Protein AF-A0A950H9A9-F1 (afdb_monomer)

Radius of gyration: 14.92 Å; Cα contacts (8 Å, |Δi|>4): 77; chains: 1; bounding box: 37×28×43 Å

Solvent-accessible surface area (backbone atoms only — not comparable to full-atom values): 4554 Å² total; per-residue (Å²): 131,82,80,77,79,78,74,76,74,73,43,31,34,33,38,29,70,53,58,70,66,60,53,52,49,52,46,70,72,41,72,84,42,90,42,55,44,83,42,82,40,49,73,70,51,59,75,71,48,90,79,61,77,41,77,47,76,37,89,78,59,55,73,63,52,57,56,53,60,76,72,109

Foldseek 3Di:
DPPDPPPDAAAEEEEEPADPVVLVVVCVVCVVPPSYDYYYDYPVRVVVDPPHRYYHYDPPPPPVVVVSVVVD

Structure (mmCIF, N/CA/C/O backbone):
data_AF-A0A950H9A9-F1
#
_entry.id   AF-A0A950H9A9-F1
#
loop_
_atom_site.group_PDB
_atom_site.id
_atom_site.type_symbol
_atom_site.label_atom_id
_atom_site.label_alt_id
_atom_site.label_comp_id
_atom_site.label_asym_id
_atom_site.label_entity_id
_atom_site.label_seq_id
_atom_site.pdbx_PDB_ins_code
_atom_site.Cartn_x
_atom_site.Cartn_y
_atom_site.Cartn_z
_atom_site.occupancy
_atom_site.B_iso_or_equiv
_atom_site.auth_seq_id
_atom_site.auth_comp_id
_atom_site.auth_asym_id
_atom_site.auth_atom_id
_atom_site.pdbx_PDB_model_num
ATOM 1 N N . MET A 1 1 ? -20.887 2.044 33.026 1.00 51.28 1 MET A N 1
ATOM 2 C CA . MET A 1 1 ? -20.691 2.478 31.624 1.00 51.28 1 MET A CA 1
ATOM 3 C C . MET A 1 1 ? -20.053 1.313 30.879 1.00 51.28 1 MET A C 1
ATOM 5 O O . MET A 1 1 ? -19.056 0.803 31.371 1.00 51.28 1 MET A O 1
ATOM 9 N N . LYS A 1 2 ? -20.646 0.817 29.783 1.00 51.72 2 LYS A N 1
ATOM 10 C CA . LYS A 1 2 ? -19.966 -0.177 28.930 1.00 51.72 2 LYS A CA 1
ATOM 11 C C . LYS A 1 2 ? -18.804 0.536 28.229 1.00 51.72 2 LYS A C 1
ATOM 13 O O . LYS A 1 2 ? -19.036 1.644 27.7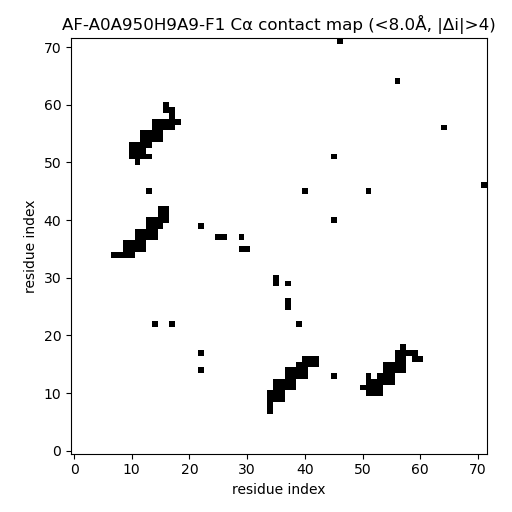44 1.00 51.72 2 LYS A O 1
ATOM 18 N N . PRO A 1 3 ? -17.589 -0.032 28.193 1.00 54.84 3 PRO A N 1
ATOM 19 C CA . PRO A 1 3 ? -16.501 0.576 27.446 1.00 54.84 3 PRO A CA 1
ATOM 20 C C . PRO A 1 3 ? -16.936 0.676 25.983 1.00 54.84 3 PRO A C 1
ATOM 22 O O . PRO A 1 3 ? -17.418 -0.300 25.405 1.00 54.84 3 PRO A O 1
ATOM 25 N N . ALA A 1 4 ? -16.835 1.874 25.409 1.00 64.75 4 ALA A N 1
ATOM 26 C CA . ALA A 1 4 ? -16.973 2.035 23.974 1.00 64.75 4 ALA A CA 1
ATOM 27 C C . ALA A 1 4 ? -15.883 1.174 23.332 1.00 64.75 4 ALA A C 1
ATOM 29 O O . ALA A 1 4 ? -14.704 1.339 23.646 1.00 64.75 4 ALA A O 1
ATOM 30 N N . VAL A 1 5 ? -16.277 0.212 22.498 1.00 64.00 5 VAL A N 1
ATOM 31 C CA . VAL A 1 5 ? -15.322 -0.590 21.734 1.00 64.00 5 VAL A CA 1
ATOM 32 C C . VAL A 1 5 ? -14.588 0.393 20.830 1.00 64.00 5 VAL A C 1
ATOM 34 O O . VAL A 1 5 ? -15.189 0.947 19.909 1.00 64.00 5 VAL A O 1
ATOM 37 N N . ALA A 1 6 ? -13.325 0.680 21.144 1.00 66.81 6 ALA A N 1
ATOM 38 C CA . ALA A 1 6 ? -12.488 1.515 20.302 1.00 66.81 6 ALA A CA 1
ATOM 39 C C . ALA A 1 6 ? -12.397 0.822 18.939 1.00 66.81 6 ALA A C 1
ATOM 41 O O . ALA A 1 6 ? -11.843 -0.272 18.830 1.00 66.81 6 ALA A O 1
ATOM 42 N N . ARG A 1 7 ? -13.021 1.410 17.912 1.00 69.44 7 ARG A N 1
ATOM 43 C CA . ARG A 1 7 ? -12.870 0.917 16.543 1.00 69.44 7 ARG A CA 1
ATOM 44 C C . ARG A 1 7 ? -11.400 1.062 16.175 1.00 69.44 7 ARG A C 1
ATOM 46 O O . ARG A 1 7 ? -10.839 2.146 16.327 1.00 69.44 7 ARG A O 1
ATOM 53 N N . LYS A 1 8 ? -10.791 -0.037 15.733 1.00 75.81 8 LYS A N 1
ATOM 54 C CA . LYS A 1 8 ? -9.423 -0.037 15.216 1.00 75.81 8 LYS A CA 1
ATOM 55 C C . LYS A 1 8 ? -9.376 0.957 14.036 1.00 75.81 8 LYS A C 1
ATOM 57 O O . LYS A 1 8 ? -10.304 0.929 13.222 1.00 75.81 8 LYS A O 1
ATOM 62 N N . PRO A 1 9 ? -8.416 1.896 13.998 1.00 84.25 9 PRO A N 1
ATOM 63 C CA . PRO A 1 9 ? -8.341 2.878 12.922 1.00 84.25 9 PRO A CA 1
ATOM 64 C C . PRO A 1 9 ? -8.086 2.166 11.591 1.00 84.25 9 PRO A C 1
ATOM 66 O O . PRO A 1 9 ? -7.294 1.229 11.540 1.00 84.25 9 PRO A O 1
ATOM 69 N N . LEU A 1 10 ? -8.776 2.609 10.540 1.00 91.31 10 LEU A N 1
ATOM 70 C CA . LEU A 1 10 ? -8.552 2.131 9.178 1.00 91.31 10 LEU A CA 1
ATOM 71 C C . LEU A 1 10 ? -7.192 2.648 8.696 1.00 91.31 10 LEU A C 1
ATOM 73 O O . LEU A 1 10 ? -6.947 3.847 8.805 1.00 91.31 10 LEU A O 1
ATOM 77 N N . ILE A 1 11 ? -6.348 1.765 8.168 1.00 93.56 11 ILE A N 1
ATOM 78 C CA . ILE A 1 11 ? -5.063 2.104 7.554 1.00 93.56 11 ILE A CA 1
ATOM 79 C C . ILE A 1 11 ? -5.208 1.994 6.039 1.00 93.56 11 ILE A C 1
ATOM 81 O O . ILE A 1 11 ? -5.482 0.917 5.505 1.00 93.56 11 ILE A O 1
ATOM 85 N N . ARG A 1 12 ? -5.007 3.111 5.346 1.00 93.00 12 ARG A N 1
ATOM 86 C CA . ARG A 1 12 ? -5.112 3.217 3.890 1.00 93.00 12 ARG A CA 1
ATOM 87 C C . ARG A 1 12 ? -3.735 3.082 3.266 1.00 93.00 12 ARG A C 1
ATOM 89 O O . ARG A 1 12 ? -2.861 3.928 3.460 1.00 93.00 12 ARG A O 1
ATOM 96 N N . ILE A 1 13 ? -3.548 2.002 2.525 1.00 93.19 13 ILE A N 1
ATOM 97 C CA . ILE A 1 13 ? -2.283 1.604 1.924 1.00 93.19 13 ILE A CA 1
ATOM 98 C C . ILE A 1 13 ? -2.381 1.811 0.412 1.00 93.19 13 ILE A C 1
ATOM 100 O O . ILE A 1 13 ? -3.163 1.142 -0.264 1.00 93.19 13 ILE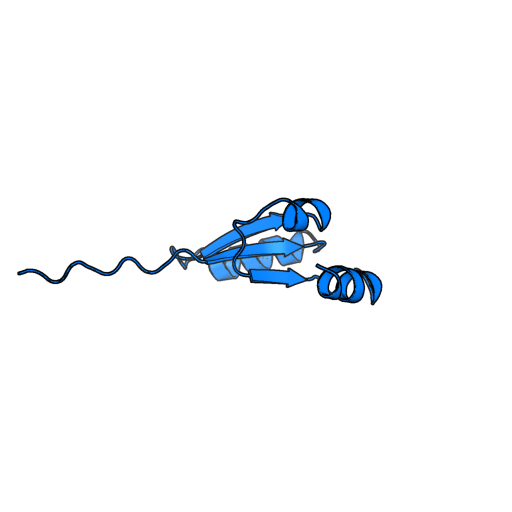 A O 1
ATOM 104 N N . ALA A 1 14 ? -1.559 2.705 -0.129 1.00 92.06 14 ALA A N 1
ATOM 105 C CA . ALA A 1 14 ? -1.425 2.900 -1.567 1.00 92.06 14 ALA A CA 1
ATOM 106 C C . ALA A 1 14 ? -0.228 2.109 -2.102 1.00 92.06 14 ALA A C 1
ATOM 108 O O . ALA A 1 14 ? 0.887 2.220 -1.592 1.00 92.06 14 A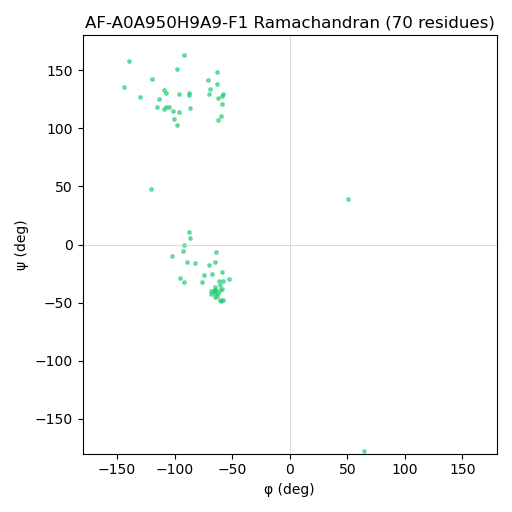LA A O 1
ATOM 109 N N . VAL A 1 15 ? -0.437 1.322 -3.152 1.00 90.94 15 VAL A N 1
ATOM 110 C CA . VAL A 1 15 ? 0.630 0.621 -3.872 1.00 90.94 15 VAL A CA 1
ATOM 111 C C . VAL A 1 15 ? 0.922 1.390 -5.149 1.00 90.94 15 VAL A C 1
ATOM 113 O O . VAL A 1 15 ? 0.072 1.460 -6.037 1.00 90.94 15 VAL A O 1
ATOM 116 N N . VAL A 1 16 ? 2.127 1.949 -5.242 1.00 87.06 1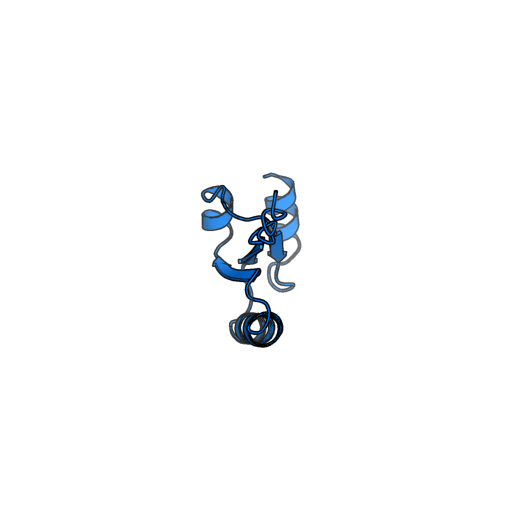6 VAL A N 1
ATOM 117 C CA . VAL A 1 16 ? 2.502 2.878 -6.313 1.00 87.06 16 VAL A CA 1
ATOM 118 C C . VAL A 1 16 ? 3.451 2.221 -7.298 1.00 87.06 16 VAL A C 1
ATOM 120 O O . VAL A 1 16 ? 4.453 1.612 -6.910 1.00 87.06 16 VAL A O 1
ATOM 123 N N . GLU A 1 17 ? 3.115 2.350 -8.585 1.00 74.38 17 GLU A N 1
ATOM 124 C CA . GLU A 1 17 ? 3.952 1.919 -9.717 1.00 74.38 17 GLU A CA 1
ATOM 125 C C . GLU A 1 17 ? 4.460 0.473 -9.585 1.00 74.38 17 GLU A C 1
ATOM 127 O O . GLU A 1 17 ? 5.601 0.119 -9.902 1.00 74.38 17 GLU A O 1
ATOM 132 N N . SER A 1 18 ? 3.590 -0.394 -9.077 1.00 70.69 18 SER A N 1
ATOM 133 C CA . SER A 1 18 ? 3.885 -1.806 -8.911 1.00 70.69 18 SER A CA 1
ATOM 134 C C . SER A 1 18 ? 3.320 -2.628 -10.063 1.00 70.69 18 SER A C 1
ATOM 136 O O . SER A 1 18 ? 2.289 -2.297 -10.643 1.00 70.69 18 SER A O 1
ATOM 138 N N . ASP A 1 19 ? 3.975 -3.748 -10.376 1.00 83.00 19 ASP A N 1
ATOM 139 C CA . ASP A 1 19 ? 3.392 -4.717 -11.295 1.00 83.00 19 ASP A CA 1
ATOM 140 C C . ASP A 1 19 ? 2.082 -5.304 -10.716 1.00 83.00 19 ASP A C 1
ATOM 142 O O . ASP A 1 19 ? 1.963 -5.445 -9.489 1.00 83.00 19 ASP A O 1
ATOM 146 N N . PRO A 1 20 ? 1.104 -5.667 -11.572 1.00 85.00 20 PRO A N 1
ATOM 147 C CA . PRO A 1 20 ? -0.205 -6.152 -11.128 1.00 85.00 20 PRO A CA 1
ATOM 148 C C . PRO A 1 20 ? -0.145 -7.390 -10.227 1.00 85.00 20 PRO A C 1
ATOM 150 O O . PRO A 1 20 ? -0.982 -7.547 -9.341 1.00 85.00 20 PRO A O 1
ATOM 153 N N . LEU A 1 21 ? 0.850 -8.265 -10.418 1.00 90.75 21 LEU A N 1
ATOM 154 C CA . LEU A 1 21 ? 0.996 -9.482 -9.616 1.00 90.75 21 LEU A CA 1
ATOM 155 C C . LEU A 1 21 ? 1.371 -9.160 -8.174 1.00 90.75 21 LEU A C 1
ATOM 157 O O . LEU A 1 21 ? 0.830 -9.766 -7.251 1.00 90.75 21 LEU A O 1
ATOM 161 N N . ARG A 1 22 ? 2.250 -8.179 -7.960 1.00 86.25 22 ARG A N 1
ATOM 162 C CA . ARG A 1 22 ? 2.577 -7.719 -6.611 1.00 86.25 22 ARG A CA 1
ATOM 163 C C . ARG A 1 22 ? 1.374 -7.069 -5.925 1.00 86.25 22 ARG A C 1
ATOM 165 O O . ARG A 1 22 ? 1.168 -7.326 -4.743 1.00 86.25 22 ARG A O 1
ATOM 172 N N . PHE A 1 23 ? 0.556 -6.296 -6.645 1.00 90.62 23 PHE A N 1
ATOM 173 C CA . PHE A 1 23 ? -0.680 -5.744 -6.076 1.00 90.62 23 PHE A CA 1
ATOM 174 C C . PHE A 1 23 ? -1.642 -6.852 -5.630 1.00 90.62 23 PHE A C 1
ATOM 176 O O . PHE A 1 23 ? -2.115 -6.843 -4.497 1.00 90.62 23 PHE A O 1
ATOM 183 N N . VAL A 1 24 ? -1.875 -7.851 -6.48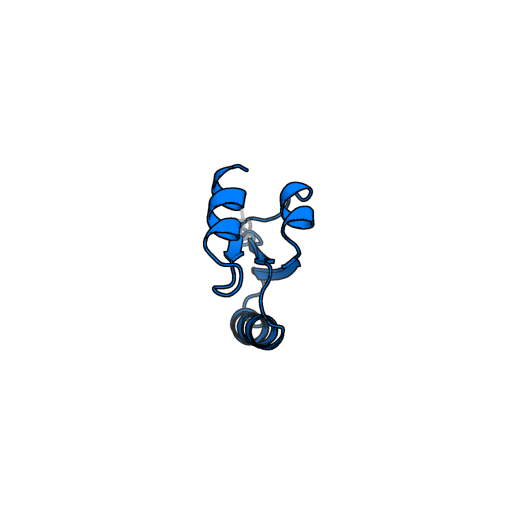8 1.00 92.25 24 VAL A N 1
ATOM 184 C CA . VAL A 1 24 ? -2.697 -9.023 -6.143 1.00 92.25 24 VAL A CA 1
ATOM 185 C C . VAL A 1 24 ? -2.107 -9.788 -4.956 1.00 92.25 24 VAL A C 1
ATOM 187 O O . VAL A 1 24 ? -2.855 -10.211 -4.080 1.00 92.25 24 VAL A O 1
ATOM 190 N N . GLY A 1 25 ? -0.781 -9.919 -4.886 1.00 92.44 25 GLY A N 1
ATOM 191 C CA . GLY A 1 25 ? -0.088 -10.523 -3.749 1.00 92.44 25 GLY A CA 1
ATOM 192 C C . GLY A 1 25 ? -0.348 -9.779 -2.439 1.00 92.44 25 GLY A C 1
ATOM 193 O O . GLY A 1 25 ? -0.735 -10.403 -1.457 1.00 92.44 25 GLY A O 1
ATOM 194 N N . PHE A 1 26 ? -0.208 -8.449 -2.423 1.00 92.44 26 PHE A N 1
ATOM 195 C CA . PHE A 1 26 ? -0.539 -7.644 -1.242 1.00 92.44 26 PHE A CA 1
ATOM 196 C C . PHE A 1 26 ? -2.012 -7.740 -0.874 1.00 92.44 26 PHE A C 1
ATOM 198 O O . PHE A 1 26 ? -2.332 -7.898 0.299 1.00 92.44 26 PHE A O 1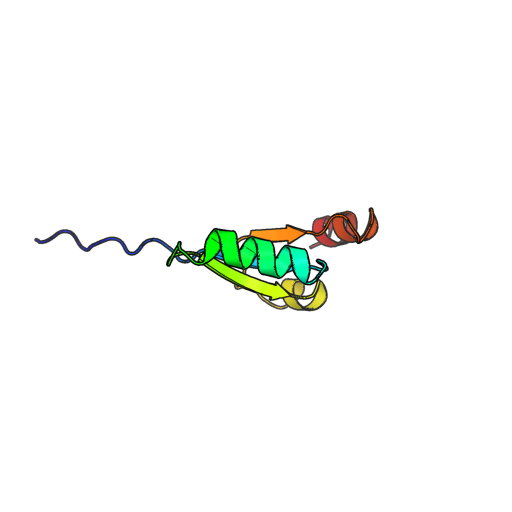
ATOM 205 N N . ARG A 1 27 ? -2.907 -7.716 -1.865 1.00 92.38 27 ARG A N 1
ATOM 206 C CA . ARG A 1 27 ? -4.334 -7.896 -1.613 1.00 92.38 27 ARG A CA 1
ATOM 207 C C . ARG A 1 27 ? -4.593 -9.232 -0.931 1.00 92.38 27 ARG A C 1
ATOM 209 O O . ARG A 1 27 ? -5.241 -9.244 0.099 1.00 92.38 27 ARG A O 1
ATOM 216 N N . ALA A 1 28 ? -4.026 -10.326 -1.437 1.00 93.44 28 ALA A N 1
ATOM 217 C CA . ALA A 1 28 ? -4.172 -11.646 -0.827 1.00 93.44 28 ALA A CA 1
ATOM 218 C C . ALA A 1 28 ? -3.608 -11.725 0.605 1.00 93.44 28 ALA A C 1
ATOM 220 O O . ALA A 1 28 ? -4.129 -12.486 1.414 1.00 93.44 28 ALA A O 1
ATOM 221 N N . LEU A 1 29 ? -2.564 -10.950 0.925 1.00 92.69 29 LEU A N 1
ATOM 222 C CA . LEU A 1 29 ? -1.989 -10.878 2.273 1.00 92.69 29 LEU A CA 1
ATOM 223 C C . LEU A 1 29 ? -2.833 -10.046 3.247 1.00 92.69 29 LEU A C 1
ATOM 225 O O . LEU A 1 29 ? -2.827 -10.339 4.438 1.00 92.69 29 LEU A O 1
ATOM 229 N N . PHE A 1 30 ? -3.521 -9.012 2.761 1.00 92.25 30 PHE A N 1
ATOM 230 C CA . PHE A 1 30 ? -4.266 -8.070 3.601 1.00 92.25 30 PHE A CA 1
ATOM 231 C C . PHE A 1 30 ? -5.783 -8.298 3.609 1.00 92.25 30 PHE A C 1
ATOM 233 O O . PHE A 1 30 ? -6.460 -7.719 4.448 1.00 92.25 30 PHE A O 1
ATOM 240 N N . ASP A 1 31 ? -6.325 -9.156 2.739 1.00 88.81 31 ASP A N 1
ATOM 241 C CA . ASP A 1 31 ? -7.777 -9.372 2.585 1.00 88.81 31 ASP A CA 1
ATOM 242 C C . ASP A 1 31 ? -8.469 -9.850 3.876 1.00 88.81 31 ASP A C 1
ATOM 244 O O . ASP A 1 31 ? -9.672 -9.669 4.051 1.00 88.81 31 ASP A O 1
ATOM 248 N N . THR A 1 32 ? -7.720 -10.471 4.794 1.00 89.12 32 THR A N 1
ATOM 249 C CA . THR A 1 32 ? -8.245 -10.943 6.084 1.00 89.12 32 THR A CA 1
ATOM 250 C C . THR A 1 32 ? -8.319 -9.851 7.151 1.00 89.12 32 THR A C 1
ATOM 252 O O . THR A 1 32 ? -9.012 -10.033 8.152 1.00 89.12 32 THR A O 1
ATOM 255 N N . GLU A 1 33 ? -7.631 -8.725 6.957 1.00 91.12 33 GLU A N 1
ATOM 256 C CA . GLU A 1 33 ? -7.541 -7.633 7.927 1.00 91.12 33 GLU A CA 1
ATOM 257 C C . GLU A 1 33 ? -8.546 -6.528 7.582 1.00 91.12 33 GLU A C 1
ATOM 259 O O . GLU A 1 33 ? -8.340 -5.706 6.694 1.00 91.12 33 GLU A O 1
ATOM 264 N N . SER A 1 34 ? -9.658 -6.485 8.320 1.00 88.44 34 SER A N 1
ATOM 265 C CA . SER A 1 34 ? -10.750 -5.521 8.088 1.00 88.44 34 SER A CA 1
ATOM 266 C C . SER A 1 34 ? -10.375 -4.051 8.314 1.00 88.44 34 SER A C 1
ATOM 268 O O . SER A 1 34 ? -11.136 -3.153 7.957 1.00 88.44 34 SER A O 1
ATOM 270 N N . ASP A 1 35 ? -9.242 -3.804 8.968 1.00 92.31 35 ASP A N 1
ATOM 271 C CA . ASP A 1 35 ? -8.700 -2.478 9.231 1.00 92.31 35 ASP A CA 1
ATOM 272 C C . ASP A 1 35 ? -7.733 -1.994 8.150 1.00 92.31 35 ASP A C 1
ATOM 274 O O . ASP A 1 35 ? -7.263 -0.865 8.259 1.00 92.31 35 ASP A O 1
ATOM 278 N N . PHE A 1 36 ? -7.462 -2.778 7.101 1.00 93.38 36 PHE A N 1
ATOM 279 C CA . 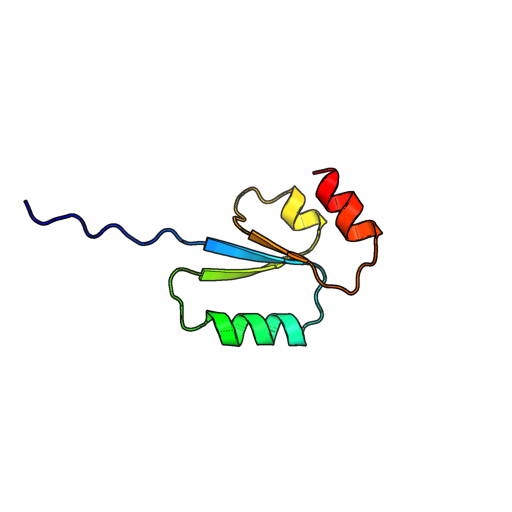PHE A 1 36 ? -6.612 -2.357 5.987 1.00 93.38 36 PHE A CA 1
ATOM 280 C C . PHE A 1 36 ? -7.424 -2.118 4.713 1.00 93.38 36 PHE A C 1
ATOM 282 O O . PHE A 1 36 ? -8.235 -2.939 4.294 1.00 93.38 36 PHE A O 1
ATOM 289 N N . GLU A 1 37 ? -7.167 -0.983 4.067 1.00 93.00 37 GLU A N 1
ATOM 290 C CA . GLU A 1 37 ? -7.696 -0.650 2.746 1.00 93.00 37 GLU A CA 1
ATOM 291 C C . GLU A 1 37 ? -6.526 -0.555 1.768 1.00 93.00 37 GLU A C 1
ATOM 293 O O . GLU A 1 37 ? -5.635 0.271 1.951 1.00 93.00 37 GLU A O 1
ATOM 298 N N . LEU A 1 38 ? -6.511 -1.408 0.743 1.00 92.88 38 LEU A N 1
ATOM 299 C CA . LEU A 1 38 ? -5.434 -1.450 -0.242 1.00 92.88 38 LEU A CA 1
ATOM 300 C C . LEU A 1 38 ? -5.904 -0.880 -1.581 1.00 92.88 38 LEU A C 1
ATOM 302 O O . LEU A 1 38 ? -6.760 -1.475 -2.238 1.00 92.88 38 LEU A O 1
ATOM 306 N N . ASN A 1 39 ? -5.269 0.204 -2.023 1.00 91.06 39 ASN A N 1
ATOM 307 C CA . ASN A 1 39 ? -5.553 0.857 -3.297 1.00 91.06 39 ASN A CA 1
ATOM 308 C C . ASN A 1 39 ? -4.312 0.852 -4.198 1.00 91.06 39 ASN A C 1
ATOM 310 O O . ASN A 1 39 ? -3.177 0.965 -3.738 1.00 91.06 39 ASN A O 1
ATOM 314 N N . SER A 1 40 ? -4.523 0.667 -5.499 1.00 89.50 40 SER A N 1
ATOM 315 C CA . SER A 1 40 ? -3.479 0.878 -6.504 1.00 89.50 40 SER A CA 1
ATOM 316 C C . SER A 1 40 ? -3.518 2.342 -6.899 1.00 89.50 40 SER A C 1
ATOM 318 O O . SER A 1 40 ? -4.591 2.828 -7.248 1.00 89.50 40 SER A O 1
ATOM 320 N N . SER A 1 41 ? -2.367 3.008 -6.893 1.00 87.88 41 SER A N 1
ATOM 321 C CA . SER A 1 41 ? -2.293 4.440 -7.185 1.00 87.88 41 SER A CA 1
ATOM 322 C C . SER A 1 41 ? -1.088 4.782 -8.054 1.00 87.88 41 SER A C 1
ATOM 324 O O . SER A 1 41 ? -0.092 4.057 -8.103 1.00 87.88 41 SER A O 1
ATOM 326 N N . THR A 1 42 ? -1.164 5.912 -8.741 1.00 85.75 42 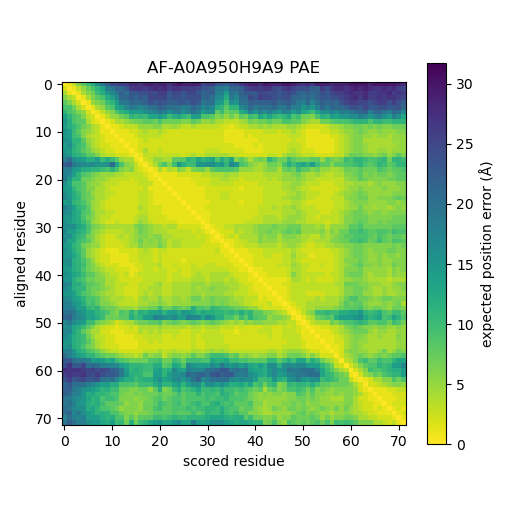THR A N 1
ATOM 327 C CA . THR A 1 42 ? -0.023 6.541 -9.409 1.00 85.75 42 THR A CA 1
ATOM 328 C C . THR A 1 42 ? 0.659 7.546 -8.486 1.00 85.75 42 THR A C 1
ATOM 330 O O . THR A 1 42 ? 0.079 7.997 -7.497 1.00 85.75 42 THR A O 1
ATOM 333 N N . LEU A 1 43 ? 1.892 7.940 -8.816 1.00 80.31 43 LEU A N 1
ATOM 334 C CA . LEU A 1 43 ? 2.591 8.973 -8.055 1.00 80.31 43 LEU A CA 1
ATOM 335 C C . LEU A 1 43 ? 1.802 10.295 -8.041 1.00 80.31 43 LEU A C 1
ATOM 337 O O . LEU A 1 43 ? 1.704 10.963 -7.021 1.00 80.31 43 LEU A O 1
ATOM 341 N N . GLN A 1 44 ? 1.175 10.652 -9.160 1.00 82.62 44 GLN A N 1
ATOM 342 C CA . GLN A 1 44 ? 0.372 11.870 -9.271 1.00 82.62 44 GLN A CA 1
ATOM 343 C C . GLN A 1 44 ? -0.857 11.818 -8.355 1.00 82.62 44 GLN A C 1
ATOM 345 O O . GLN A 1 44 ? -1.154 12.798 -7.673 1.00 82.62 44 GLN A O 1
ATOM 350 N N . GLU A 1 45 ? -1.528 10.669 -8.277 1.00 85.44 45 GLU A N 1
ATOM 351 C CA . GLU A 1 45 ? -2.687 10.472 -7.402 1.00 85.44 45 GLU A CA 1
ATOM 352 C C . GLU A 1 45 ? -2.316 10.621 -5.926 1.00 85.44 45 GLU A C 1
ATOM 354 O O . GLU A 1 45 ? -2.991 11.360 -5.214 1.00 85.44 45 GLU A O 1
ATOM 359 N N . ILE A 1 46 ? -1.201 10.033 -5.475 1.00 85.25 46 ILE A N 1
ATOM 360 C CA . ILE A 1 46 ? -0.796 10.149 -4.063 1.00 85.25 46 ILE A CA 1
ATOM 361 C C . ILE A 1 46 ? -0.384 11.576 -3.671 1.00 85.25 46 ILE A C 1
ATOM 363 O O . ILE A 1 46 ? -0.475 11.939 -2.504 1.00 85.25 46 ILE A O 1
ATOM 367 N N . THR A 1 47 ? 0.063 12.402 -4.627 1.00 80.00 47 THR A N 1
ATOM 368 C CA . THR A 1 47 ? 0.378 13.817 -4.357 1.00 80.00 47 THR A CA 1
ATOM 369 C C . THR A 1 47 ? -0.884 14.668 -4.194 1.00 80.00 47 THR A C 1
ATOM 371 O O . THR A 1 47 ? -0.865 15.694 -3.513 1.00 80.00 47 THR A O 1
ATOM 374 N N . ALA A 1 48 ? -1.990 14.241 -4.810 1.00 81.44 48 ALA A N 1
ATOM 375 C CA . ALA A 1 48 ? -3.282 14.915 -4.750 1.00 81.44 48 ALA A CA 1
ATOM 376 C C . ALA A 1 48 ? -4.169 14.394 -3.602 1.00 81.44 48 ALA A C 1
ATOM 378 O O . ALA A 1 48 ? -4.948 15.159 -3.023 1.00 81.44 48 ALA A O 1
ATOM 379 N N . GLU A 1 49 ? -4.060 13.111 -3.255 1.00 72.50 49 GLU A N 1
ATOM 380 C CA . GLU A 1 49 ? -4.861 12.460 -2.221 1.00 72.50 49 GLU A CA 1
ATOM 381 C C . GLU A 1 49 ? -4.245 12.611 -0.824 1.00 72.50 49 GLU A C 1
ATOM 383 O O . GLU A 1 49 ? -3.188 12.076 -0.515 1.00 72.50 49 GLU A O 1
ATOM 388 N N . ARG A 1 50 ? -4.959 13.286 0.085 1.00 68.94 50 ARG A N 1
ATOM 389 C CA . ARG A 1 50 ? -4.539 13.451 1.495 1.00 68.94 50 ARG A CA 1
ATOM 390 C C . ARG A 1 50 ? -4.983 12.319 2.424 1.00 68.94 50 ARG A C 1
ATOM 392 O O . ARG A 1 50 ? -4.937 12.475 3.640 1.00 68.94 50 ARG A O 1
ATOM 399 N N . ASN A 1 51 ? -5.491 11.225 1.869 1.00 86.44 51 ASN A N 1
ATOM 400 C CA . ASN A 1 51 ? -6.161 10.170 2.622 1.00 86.44 51 ASN A CA 1
ATOM 401 C C . ASN A 1 51 ? -5.440 8.832 2.433 1.00 86.44 51 ASN A C 1
ATOM 403 O O . ASN A 1 51 ? -6.058 7.829 2.093 1.00 86.44 51 ASN A O 1
ATOM 407 N N . ILE A 1 52 ? -4.118 8.856 2.585 1.00 89.88 52 ILE A N 1
ATOM 408 C CA . ILE A 1 52 ? -3.240 7.692 2.497 1.00 89.88 52 ILE A CA 1
ATOM 409 C C . ILE A 1 52 ? -2.347 7.716 3.734 1.00 89.88 52 ILE A C 1
ATOM 411 O O . ILE A 1 52 ? -1.704 8.726 4.012 1.00 89.88 52 ILE A O 1
ATOM 415 N N . ASP A 1 53 ? -2.311 6.605 4.465 1.00 91.06 53 ASP A N 1
ATOM 416 C CA . ASP A 1 53 ? -1.519 6.470 5.691 1.00 91.06 53 ASP A CA 1
ATOM 417 C C . ASP A 1 53 ? -0.155 5.825 5.413 1.00 91.06 53 ASP A C 1
ATOM 419 O O . ASP A 1 53 ? 0.821 6.078 6.120 1.00 91.06 53 ASP A O 1
ATOM 423 N N . LEU A 1 54 ? -0.078 4.980 4.378 1.00 90.69 54 LEU A N 1
ATOM 424 C CA . LEU A 1 54 ? 1.128 4.250 3.999 1.00 90.69 54 LEU A CA 1
ATOM 425 C C . LEU A 1 54 ? 1.243 4.124 2.477 1.00 90.69 54 LEU A C 1
ATOM 427 O O . LEU A 1 54 ? 0.288 3.744 1.804 1.00 90.69 54 LEU A O 1
ATOM 431 N N . VAL A 1 55 ? 2.441 4.361 1.940 1.00 89.06 55 VAL A N 1
ATOM 432 C CA . VAL A 1 55 ? 2.754 4.161 0.518 1.00 89.06 55 VAL A CA 1
ATOM 433 C C . VAL A 1 55 ? 3.767 3.026 0.363 1.00 89.06 55 VAL A C 1
ATOM 435 O O . VAL A 1 55 ? 4.849 3.058 0.948 1.00 89.06 55 VAL A O 1
ATOM 438 N N . LEU A 1 56 ? 3.430 2.028 -0.453 1.00 88.50 56 LEU A N 1
ATOM 439 C CA . LEU A 1 56 ? 4.314 0.935 -0.849 1.00 88.50 56 LEU A CA 1
ATOM 440 C C . LEU A 1 56 ? 4.865 1.208 -2.251 1.00 88.50 56 LEU A C 1
ATOM 442 O O . LEU A 1 56 ? 4.150 1.100 -3.249 1.00 88.50 56 LEU A O 1
ATOM 446 N N . LEU A 1 57 ? 6.152 1.543 -2.320 1.00 83.31 57 LEU A N 1
ATOM 447 C CA . LEU A 1 57 ? 6.847 1.837 -3.572 1.00 83.31 57 LEU A CA 1
ATOM 448 C C . LEU A 1 57 ? 7.406 0.556 -4.195 1.00 83.31 57 LEU A C 1
ATOM 450 O O . LEU A 1 57 ? 8.124 -0.218 -3.556 1.00 83.31 57 LEU A O 1
ATOM 454 N N . GLY A 1 58 ? 7.098 0.331 -5.470 1.00 75.38 58 GLY A N 1
ATOM 455 C CA . GLY A 1 58 ? 7.676 -0.771 -6.224 1.00 75.38 58 GLY A CA 1
ATOM 456 C C . GLY A 1 58 ? 9.159 -0.560 -6.552 1.00 75.38 58 GLY A C 1
ATOM 457 O O . GLY A 1 58 ? 9.576 0.508 -6.980 1.00 75.38 58 GLY A O 1
ATOM 458 N N . SER A 1 59 ? 9.957 -1.630 -6.489 1.00 69.81 59 SER A N 1
ATOM 459 C CA . SER A 1 59 ? 11.394 -1.609 -6.840 1.00 69.81 59 SER A CA 1
ATOM 460 C C . SER A 1 59 ? 11.701 -1.290 -8.319 1.00 69.81 59 SER A C 1
ATOM 462 O O . SER A 1 59 ? 12.872 -1.203 -8.687 1.00 69.81 59 SER A O 1
ATOM 464 N N . ARG A 1 60 ? 10.694 -1.179 -9.198 1.00 62.88 60 ARG A N 1
ATOM 465 C CA . ARG A 1 60 ? 10.900 -1.081 -10.655 1.00 62.88 60 ARG A CA 1
ATOM 466 C C . ARG A 1 60 ? 11.068 0.352 -11.184 1.00 62.88 60 ARG A C 1
ATOM 468 O O . ARG A 1 60 ? 11.552 0.484 -12.300 1.00 62.88 60 ARG A O 1
ATOM 475 N N . GLY A 1 61 ? 10.734 1.398 -10.423 1.00 59.34 61 GLY A N 1
ATOM 476 C CA . GLY A 1 61 ? 10.805 2.789 -10.912 1.00 59.34 61 GLY A CA 1
ATOM 477 C C . GLY A 1 61 ? 12.162 3.495 -10.763 1.00 59.34 61 GLY A C 1
ATOM 478 O O . GLY A 1 61 ? 12.274 4.675 -11.083 1.00 59.34 61 GLY A O 1
ATOM 479 N N . GLY A 1 62 ? 13.212 2.790 -10.321 1.00 62.09 62 GLY A N 1
ATOM 480 C CA . GLY A 1 62 ? 14.566 3.350 -10.202 1.00 62.09 62 GLY A CA 1
ATOM 481 C C . GLY A 1 62 ? 14.692 4.489 -9.176 1.00 62.09 62 GLY A C 1
ATOM 482 O O . GLY A 1 62 ? 13.735 4.839 -8.492 1.00 62.09 62 GLY A O 1
ATOM 483 N N . GLN A 1 63 ? 15.897 5.064 -9.062 1.00 61.19 63 GLN A N 1
ATOM 484 C CA . GLN A 1 63 ? 16.223 6.155 -8.119 1.00 61.19 63 GLN A CA 1
ATOM 485 C C . GLN A 1 63 ? 15.256 7.354 -8.214 1.00 61.19 63 GLN A C 1
ATOM 487 O O . GLN A 1 63 ? 14.936 7.962 -7.198 1.00 61.19 63 GLN A O 1
ATOM 492 N N . ASN A 1 64 ? 14.689 7.610 -9.399 1.00 69.31 64 ASN A N 1
ATOM 493 C CA . ASN A 1 64 ? 13.767 8.721 -9.643 1.00 69.31 64 ASN A CA 1
ATOM 494 C C . ASN A 1 64 ? 12.489 8.688 -8.792 1.00 69.31 64 ASN A C 1
ATOM 496 O O . ASN A 1 64 ? 11.994 9.754 -8.435 1.00 69.31 64 ASN A O 1
ATOM 500 N N . LEU A 1 65 ? 11.936 7.508 -8.483 1.00 69.62 65 LEU A N 1
ATOM 501 C CA . LEU A 1 65 ? 10.734 7.401 -7.644 1.00 69.62 65 LEU A CA 1
ATOM 502 C C . LEU A 1 65 ? 11.023 7.802 -6.198 1.00 69.62 65 LEU A C 1
ATOM 504 O O . LEU A 1 65 ? 10.229 8.496 -5.570 1.00 69.62 65 LEU A O 1
ATOM 508 N N . PHE A 1 66 ? 12.164 7.355 -5.673 1.00 72.88 66 PHE A N 1
ATOM 509 C CA . PHE A 1 66 ? 12.577 7.668 -4.312 1.00 72.88 66 PHE A CA 1
ATOM 510 C C . PHE A 1 66 ? 12.838 9.169 -4.151 1.00 72.88 66 PHE A C 1
ATOM 512 O O . PHE A 1 66 ? 12.336 9.772 -3.207 1.00 72.88 66 PHE A O 1
ATOM 519 N N . ASP A 1 67 ? 13.545 9.780 -5.105 1.00 76.31 67 ASP A N 1
ATOM 520 C CA . ASP A 1 67 ? 13.844 11.215 -5.071 1.00 76.31 67 ASP A CA 1
ATOM 521 C C . ASP A 1 67 ? 12.577 12.075 -5.195 1.00 76.31 67 ASP A C 1
ATOM 523 O O . ASP A 1 67 ? 12.429 13.066 -4.483 1.00 76.31 67 ASP A O 1
ATOM 527 N N . GLN A 1 68 ? 11.620 11.675 -6.043 1.00 74.44 68 GLN A N 1
ATOM 528 C CA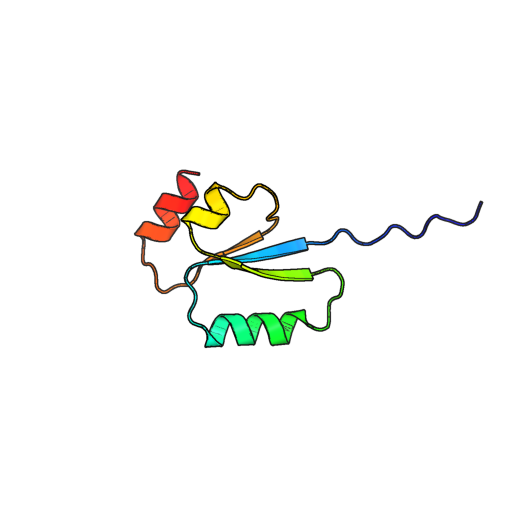 . GLN A 1 68 ? 10.330 12.366 -6.147 1.00 74.44 68 GLN A CA 1
ATOM 529 C C . GLN A 1 68 ? 9.515 12.242 -4.854 1.00 74.44 68 GLN A C 1
ATOM 531 O O . GLN A 1 68 ? 8.944 13.232 -4.400 1.00 74.44 68 GLN A O 1
ATOM 536 N N . MET A 1 69 ? 9.521 11.070 -4.216 1.00 75.00 69 MET A N 1
ATOM 537 C CA . MET A 1 69 ? 8.877 10.867 -2.915 1.00 75.00 69 MET A CA 1
ATOM 538 C C . MET A 1 69 ? 9.527 11.673 -1.792 1.00 75.00 69 MET A C 1
ATOM 540 O O . MET A 1 69 ? 8.825 12.177 -0.927 1.00 75.00 69 MET A O 1
ATOM 544 N N . ALA A 1 70 ? 10.851 11.829 -1.809 1.00 76.38 70 ALA A N 1
ATOM 545 C CA . ALA A 1 70 ? 11.564 12.658 -0.841 1.00 76.38 70 ALA A CA 1
ATOM 546 C C . ALA A 1 70 ? 11.301 14.166 -1.022 1.00 76.38 70 ALA A C 1
ATOM 548 O O . ALA A 1 70 ? 11.588 14.946 -0.115 1.00 76.38 70 ALA A O 1
ATOM 549 N N . SER A 1 71 ? 10.791 14.579 -2.188 1.00 76.06 71 SER A N 1
ATOM 550 C CA . SER A 1 71 ? 10.471 15.977 -2.505 1.00 76.06 71 SER A CA 1
ATOM 551 C C . SER A 1 71 ? 9.025 16.396 -2.199 1.00 76.06 71 SER A C 1
ATOM 553 O O . SER A 1 71 ? 8.704 17.576 -2.353 1.00 76.06 71 SER A O 1
ATOM 555 N N . LEU A 1 72 ? 8.175 15.444 -1.795 1.00 72.12 72 LEU A N 1
ATOM 556 C CA . LEU A 1 72 ? 6.781 15.650 -1.381 1.00 72.12 72 LEU A CA 1
ATOM 557 C C . LEU A 1 72 ? 6.670 16.114 0.074 1.00 72.12 72 LEU A C 1
ATOM 559 O O . LEU A 1 72 ? 5.787 16.966 0.331 1.00 72.12 72 LEU A O 1
#

Secondary structure (DSSP, 8-state):
-PPP--PPPPEEEEEES--HHHHHHHHHHHTT-TTEEEEEE-HHHHHH-S--SEEEE-TTSHHHHHHHHHT-

Nearest PDB structures (foldseek):
  1gc0-assembly1_C  TM=6.134E-01  e=3.800E-01  Pseudomonas putida
  6eo3-assembly1_A  TM=6.459E-01  e=1.108E+00  Salmonella enterica subsp. enterica serovar Typhimurium
  2abw-assembly1_A  TM=6.228E-01  e=2.161E+00  Plasmodium falciparum
  8bfy-assembly1_A  TM=3.963E-01  e=1.891E+00  Streptomyces scabiei

pLDDT: mean 81.17, std 11.51, range [51.28, 93.56]

Mean predicted aligned error: 7.49 Å

Sequence (72 aa):
MKPAVARKPLIRIAVVESDPLRFVGFRALFDTESDFELNSSTLQEITAERNIDLVLLGSRGGQNLFDQMASL